Protein AF-A0A358Y6Q0-F1 (afdb_monomer)

Sequence (148 aa):
MSEEELNLLEDEFKAFLIVNNLFSEDWFNLNVENPAKAREVVELFSKTVFDQIISNSNYLILHSPKLIHLVKKENETLTAIWIKLKHCHVKDLSKITDEDWKAENIECYTGTKTTKNINLEWFELLELGYQKTNESNWHNYQKRIKEF

Foldseek 3Di:
DPPVLLVVLVVLLCVLCVVVVNHPVNLVCCCVVPVPVNVVSVLVSLVPCCVVRVVPFQKWWDFDQFWIKIWGDDPQKIKIKIKGFQDDPRRGPVPDDPVNLPPPRIDIDIDMDGDPRPSSVVVVVVVVPIDGDDPVVVVVVVVSVVVD

Structure (mmCIF, N/CA/C/O backbone):
data_AF-A0A358Y6Q0-F1
#
_entry.id   AF-A0A358Y6Q0-F1
#
loop_
_atom_site.group_PDB
_atom_site.id
_atom_site.type_symbol
_atom_site.label_atom_id
_atom_site.label_alt_id
_atom_site.label_comp_id
_atom_site.label_asym_id
_atom_site.label_entity_id
_atom_site.label_seq_id
_atom_site.pdbx_PDB_ins_code
_atom_site.Cartn_x
_atom_site.Cartn_y
_atom_site.Cartn_z
_atom_site.occupancy
_atom_site.B_iso_or_equiv
_atom_site.auth_seq_id
_atom_site.auth_comp_id
_atom_site.auth_asym_id
_atom_site.auth_atom_id
_atom_site.pdbx_PDB_model_num
ATOM 1 N N . MET A 1 1 ? 0.407 -12.350 -0.954 1.00 45.16 1 MET A N 1
ATOM 2 C CA . MET A 1 1 ? 0.324 -12.789 0.453 1.00 45.16 1 MET A CA 1
ATOM 3 C C . MET A 1 1 ? -0.050 -14.253 0.459 1.00 45.16 1 MET A C 1
ATOM 5 O O . MET A 1 1 ? -0.652 -14.679 -0.520 1.00 45.16 1 MET A O 1
ATOM 9 N N . SER A 1 2 ? 0.301 -15.009 1.495 1.00 53.91 2 SER A N 1
ATOM 10 C CA . SER A 1 2 ? -0.372 -16.293 1.700 1.00 53.91 2 SER A CA 1
ATOM 11 C C . SER A 1 2 ? -1.814 -16.010 2.104 1.00 53.91 2 SER A C 1
ATOM 13 O O . SER A 1 2 ? -2.069 -15.045 2.821 1.00 53.91 2 SER A O 1
ATOM 15 N N . GLU A 1 3 ? -2.743 -16.828 1.627 1.00 56.09 3 GLU A N 1
ATOM 16 C CA . GLU A 1 3 ? -4.174 -16.732 1.943 1.00 56.09 3 GLU A CA 1
ATOM 17 C C . GLU A 1 3 ? -4.420 -16.730 3.464 1.00 56.09 3 GLU A C 1
ATOM 19 O O . GLU A 1 3 ? -5.299 -16.040 3.967 1.00 56.09 3 GLU A O 1
ATOM 24 N N . GLU A 1 4 ? -3.557 -17.423 4.209 1.00 59.56 4 GLU A N 1
ATOM 25 C CA . GLU A 1 4 ? -3.558 -17.494 5.673 1.00 59.56 4 GLU A CA 1
ATOM 26 C C . GLU A 1 4 ? -3.324 -16.139 6.356 1.00 59.56 4 GLU A C 1
ATOM 28 O O . GLU A 1 4 ? -4.001 -15.820 7.325 1.00 59.56 4 GLU A O 1
ATOM 33 N N . GLU A 1 5 ? -2.419 -15.311 5.832 1.00 58.62 5 GLU A N 1
ATOM 34 C CA . GLU A 1 5 ? -2.088 -14.003 6.419 1.00 58.62 5 GLU A CA 1
ATOM 35 C C . GLU A 1 5 ? -3.220 -12.992 6.220 1.00 58.62 5 GLU A C 1
ATOM 37 O O . GLU A 1 5 ? -3.467 -12.147 7.077 1.00 58.62 5 GLU A O 1
ATOM 42 N N . LEU A 1 6 ? -3.907 -13.079 5.076 1.00 63.41 6 LEU A N 1
ATOM 43 C CA . LEU A 1 6 ? -5.059 -12.234 4.776 1.00 63.41 6 LEU A CA 1
ATOM 44 C C . LEU A 1 6 ? -6.255 -12.630 5.649 1.00 63.41 6 LEU A C 1
ATOM 46 O O . LEU A 1 6 ?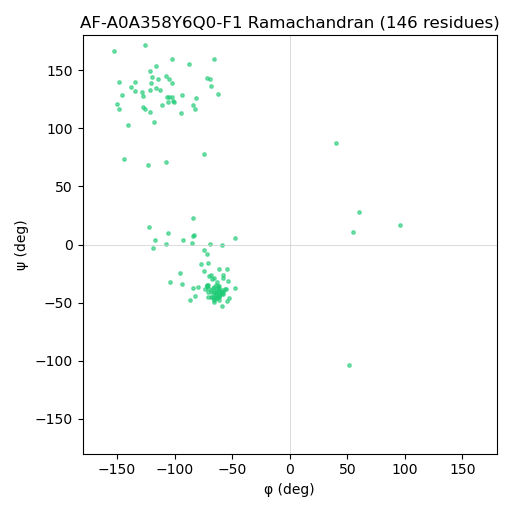 -6.879 -11.761 6.248 1.00 63.41 6 LEU A O 1
ATOM 50 N N . ASN A 1 7 ? -6.523 -13.935 5.767 1.00 64.69 7 ASN A N 1
ATOM 51 C CA . ASN A 1 7 ? -7.585 -14.440 6.634 1.00 64.69 7 ASN A CA 1
ATOM 52 C C . ASN A 1 7 ? -7.334 -14.082 8.102 1.00 64.69 7 ASN A C 1
ATOM 54 O O . ASN A 1 7 ? -8.254 -13.630 8.773 1.00 64.69 7 ASN A O 1
ATOM 58 N N . LEU A 1 8 ? -6.095 -14.215 8.587 1.00 69.19 8 LEU A N 1
ATOM 59 C CA . LEU A 1 8 ? -5.735 -13.848 9.959 1.00 69.19 8 LEU A CA 1
ATOM 60 C C . LEU A 1 8 ? -6.001 -12.364 10.239 1.00 69.19 8 LEU A C 1
ATOM 62 O O . LEU A 1 8 ? -6.512 -12.010 11.296 1.00 69.19 8 LEU A O 1
ATOM 66 N N . LEU A 1 9 ? -5.679 -11.500 9.278 1.00 71.56 9 LEU A N 1
ATOM 67 C CA . LEU A 1 9 ? -5.877 -10.061 9.398 1.00 71.56 9 LEU A CA 1
ATOM 68 C C . LEU A 1 9 ? -7.360 -9.669 9.352 1.00 71.56 9 LEU A C 1
ATOM 70 O O . LEU A 1 9 ? -7.776 -8.781 10.093 1.00 71.56 9 LEU A O 1
ATOM 74 N N . GLU A 1 10 ? -8.162 -10.340 8.522 1.00 70.56 10 GLU A N 1
ATOM 75 C CA . GLU A 1 10 ? -9.615 -10.149 8.485 1.00 70.56 10 GLU A CA 1
ATOM 76 C C . GLU A 1 10 ? -10.277 -10.602 9.799 1.00 70.56 10 GLU A C 1
ATOM 78 O O . GLU A 1 10 ? -11.164 -9.916 10.316 1.00 70.56 10 GLU A O 1
ATOM 83 N N . ASP A 1 11 ? -9.826 -11.722 10.370 1.00 73.69 11 ASP A N 1
ATOM 84 C CA . ASP A 1 11 ? -10.305 -12.225 11.663 1.00 73.69 11 ASP A CA 1
ATOM 85 C C . ASP A 1 11 ? -9.937 -11.273 12.811 1.00 73.69 11 ASP A C 1
ATOM 87 O O . ASP A 1 11 ? -10.800 -10.884 13.602 1.00 73.69 11 ASP A O 1
ATOM 91 N N . GLU A 1 12 ? -8.690 -10.798 12.845 1.00 75.81 12 GLU A N 1
ATOM 92 C CA . GLU A 1 12 ? -8.220 -9.793 13.807 1.00 75.81 12 GLU A CA 1
ATOM 93 C C . GLU A 1 12 ? -8.976 -8.464 13.660 1.00 75.81 12 GLU A C 1
ATOM 95 O O . GLU A 1 12 ? -9.305 -7.820 14.659 1.00 75.81 12 GLU A O 1
ATOM 100 N N . PHE A 1 13 ? -9.313 -8.052 12.432 1.00 76.44 13 PHE A N 1
ATOM 101 C CA . PHE A 1 13 ? -10.113 -6.849 12.194 1.00 76.44 13 PHE A CA 1
ATOM 102 C C . PHE A 1 13 ? -11.533 -6.993 12.740 1.00 76.44 13 PHE A C 1
ATOM 104 O O . PHE A 1 13 ? -12.015 -6.106 13.449 1.00 76.44 13 PHE A O 1
ATOM 111 N N . LYS A 1 14 ? -12.192 -8.130 12.492 1.00 74.62 14 LYS A N 1
ATOM 112 C CA . LYS A 1 14 ? -13.515 -8.424 13.064 1.00 74.62 14 LYS A CA 1
ATOM 113 C C . LYS A 1 14 ? -13.463 -8.475 14.590 1.00 74.62 14 LYS A C 1
ATOM 115 O O . LYS A 1 14 ? -14.328 -7.891 15.242 1.00 74.62 14 LYS A O 1
ATOM 120 N N . ALA A 1 15 ? -12.447 -9.116 15.167 1.00 78.12 15 ALA A N 1
ATOM 121 C CA . ALA A 1 15 ? -12.256 -9.177 16.613 1.00 78.12 15 ALA A CA 1
ATOM 122 C C . ALA A 1 15 ? -12.054 -7.778 17.217 1.00 78.12 15 ALA A C 1
ATOM 124 O O . ALA A 1 15 ? -12.685 -7.436 18.220 1.00 78.12 15 ALA A O 1
ATOM 125 N N . PHE A 1 16 ? -11.244 -6.935 16.574 1.00 81.19 16 PHE A N 1
ATOM 126 C CA . PHE A 1 16 ? -11.030 -5.552 16.988 1.00 81.19 16 PHE A CA 1
ATOM 127 C C . PHE A 1 16 ? -12.325 -4.734 16.954 1.00 81.19 16 PHE A C 1
ATOM 129 O O . PHE A 1 16 ? -12.629 -4.014 17.907 1.00 81.19 16 PHE A O 1
ATOM 136 N N . LEU A 1 17 ? -13.110 -4.866 15.885 1.00 78.25 17 LEU A N 1
ATOM 137 C CA . LEU A 1 17 ? -14.412 -4.218 15.752 1.00 78.25 17 LEU A CA 1
ATOM 138 C C . LEU A 1 17 ? -15.381 -4.654 16.866 1.00 78.25 17 LEU A C 1
ATOM 140 O O . LEU A 1 17 ? -16.012 -3.802 17.491 1.00 78.25 17 LEU A O 1
ATOM 144 N N . ILE A 1 18 ? -15.424 -5.947 17.203 1.00 78.56 18 ILE A N 1
ATOM 145 C CA . ILE A 1 18 ? -16.236 -6.483 18.310 1.00 78.56 18 ILE A CA 1
ATOM 146 C C . ILE A 1 18 ? -15.789 -5.914 19.665 1.00 78.56 18 ILE A C 1
ATOM 148 O O . ILE A 1 18 ? -16.630 -5.466 20.444 1.00 78.56 18 ILE A O 1
ATOM 152 N N . VAL A 1 19 ? -14.481 -5.884 19.947 1.00 79.19 19 VAL A N 1
ATOM 153 C CA . VAL A 1 19 ? -13.927 -5.336 21.204 1.00 79.19 19 VAL A CA 1
ATOM 154 C C . VAL A 1 19 ? -14.238 -3.846 21.355 1.00 79.19 19 VAL A C 1
ATOM 156 O O . VAL A 1 19 ? -14.514 -3.381 22.460 1.00 79.19 19 VAL A O 1
ATOM 159 N N . ASN A 1 20 ? -14.242 -3.101 20.249 1.00 77.00 20 ASN A N 1
ATOM 160 C CA . ASN A 1 20 ? -14.615 -1.686 20.227 1.00 77.00 20 ASN A CA 1
ATOM 161 C C . ASN A 1 20 ? -16.135 -1.463 20.130 1.00 77.00 20 ASN A C 1
ATOM 163 O O . ASN A 1 20 ? -16.577 -0.322 20.010 1.00 77.00 20 ASN A O 1
ATOM 167 N N . ASN A 1 21 ? -16.932 -2.532 20.223 1.00 75.88 21 ASN A N 1
ATOM 168 C CA . ASN A 1 21 ? -18.392 -2.508 20.186 1.00 75.88 21 ASN A CA 1
ATOM 169 C C . ASN A 1 21 ? -18.970 -1.931 18.874 1.00 75.88 21 ASN A C 1
ATOM 171 O O . ASN A 1 21 ? -20.072 -1.386 18.861 1.00 75.88 21 ASN A O 1
ATOM 175 N N . LEU A 1 22 ? -18.215 -2.067 17.780 1.00 77.94 22 LEU A N 1
ATOM 176 C CA . LEU A 1 22 ? -18.535 -1.642 16.419 1.00 77.94 22 LEU A CA 1
ATOM 177 C C . LEU A 1 22 ? -18.846 -2.875 15.566 1.00 77.94 22 LEU A C 1
ATOM 179 O O . LEU A 1 22 ? -18.057 -3.287 14.723 1.00 77.94 22 LEU A O 1
ATOM 183 N N . PHE A 1 23 ? -19.989 -3.510 15.806 1.00 70.69 23 PHE A N 1
ATOM 184 C CA . PHE A 1 23 ? -20.433 -4.651 14.999 1.00 70.69 23 PHE A CA 1
ATOM 185 C C . PHE A 1 23 ? -20.731 -4.211 13.552 1.00 70.69 23 PHE A C 1
ATOM 187 O O . PHE A 1 23 ? -20.954 -3.031 13.303 1.00 70.69 23 PHE A O 1
ATOM 194 N N . SER A 1 24 ? -20.737 -5.133 12.583 1.00 65.00 24 SER A N 1
ATOM 195 C CA . SER A 1 24 ? -20.714 -4.828 11.136 1.00 65.00 24 SER A CA 1
ATOM 196 C C . SER A 1 24 ? -21.706 -3.754 10.653 1.00 65.00 24 SER A C 1
ATOM 198 O O . SER A 1 24 ? -21.367 -2.959 9.779 1.00 65.00 24 SER A O 1
ATOM 200 N N . GLU A 1 25 ? -22.915 -3.710 11.217 1.00 64.81 25 GLU A N 1
ATOM 201 C CA . GLU A 1 25 ? -23.953 -2.719 10.887 1.00 64.81 25 GLU A CA 1
ATOM 202 C C . GLU A 1 25 ? -23.627 -1.322 11.458 1.00 64.81 25 GLU A C 1
ATOM 204 O O . GLU A 1 25 ? -23.783 -0.307 10.781 1.00 64.81 25 GLU A O 1
ATOM 209 N N . ASP A 1 26 ? -23.065 -1.284 12.668 1.00 75.31 26 ASP A N 1
ATOM 210 C CA . ASP A 1 26 ? -22.579 -0.082 13.354 1.00 75.31 26 ASP A CA 1
ATOM 211 C C . ASP A 1 26 ? -21.347 0.504 12.655 1.00 75.31 26 ASP A C 1
ATOM 213 O O . ASP A 1 26 ? -21.240 1.714 12.482 1.00 75.31 26 ASP A O 1
ATOM 217 N N . TRP A 1 27 ? -20.436 -0.351 12.179 1.00 76.00 27 TRP A N 1
ATOM 218 C CA . TRP A 1 27 ? -19.286 0.078 11.380 1.00 76.00 27 TRP A CA 1
ATOM 219 C C . TRP A 1 27 ? -19.717 0.722 10.057 1.00 76.00 27 TRP A C 1
ATOM 221 O O . TRP A 1 27 ? -19.206 1.781 9.686 1.00 76.00 27 TRP A O 1
ATOM 231 N N . PHE A 1 28 ? -20.674 0.109 9.352 1.00 75.38 28 PHE A N 1
ATOM 232 C CA . PHE A 1 28 ? -21.179 0.646 8.090 1.00 75.38 28 PHE A CA 1
ATOM 233 C C . PHE A 1 28 ? -21.851 2.010 8.295 1.00 75.38 28 PHE A C 1
ATOM 235 O O . PHE A 1 28 ? -21.545 2.960 7.572 1.00 75.38 28 PHE A O 1
ATOM 242 N N . ASN A 1 29 ? -22.688 2.136 9.330 1.00 80.94 29 ASN A N 1
ATOM 243 C CA . ASN A 1 29 ? -23.319 3.403 9.695 1.00 80.94 29 ASN A CA 1
ATOM 244 C C . ASN A 1 29 ? -22.285 4.446 10.137 1.00 80.94 29 ASN A C 1
ATOM 246 O O . ASN A 1 29 ? -22.318 5.574 9.653 1.00 80.94 29 ASN A O 1
ATOM 250 N N . LEU A 1 30 ? -21.293 4.068 10.949 1.00 80.06 30 LEU A N 1
ATOM 251 C CA . LEU A 1 30 ? -20.210 4.959 11.372 1.00 80.06 30 LEU A CA 1
ATOM 252 C C . LEU A 1 30 ? -19.423 5.508 10.177 1.00 80.06 30 LEU A C 1
ATOM 254 O O . LEU A 1 30 ? -19.088 6.691 10.156 1.00 80.06 30 LEU A O 1
ATOM 258 N N . ASN A 1 31 ? -19.141 4.673 9.177 1.00 75.12 31 ASN A N 1
ATOM 259 C CA . ASN A 1 31 ? -18.376 5.078 8.000 1.00 75.12 31 ASN A CA 1
ATOM 260 C C . ASN A 1 31 ? -19.162 6.038 7.086 1.00 75.12 31 ASN A C 1
ATOM 262 O O . ASN A 1 31 ? -18.563 6.865 6.396 1.00 75.12 31 ASN A O 1
ATOM 266 N N . VAL A 1 32 ? -20.497 5.964 7.111 1.00 79.56 32 VAL A N 1
ATOM 267 C CA . VAL A 1 32 ? -21.395 6.852 6.355 1.00 79.56 32 VAL A CA 1
ATOM 268 C C . VAL A 1 32 ? -21.700 8.142 7.125 1.00 79.56 32 VAL A C 1
ATOM 270 O O . VAL A 1 32 ? -21.606 9.231 6.561 1.00 79.56 32 VAL A O 1
ATOM 273 N N . GLU A 1 33 ? -22.049 8.042 8.407 1.00 84.75 33 GLU A N 1
ATOM 274 C CA . GLU A 1 33 ? -22.462 9.176 9.241 1.00 84.75 33 GLU A CA 1
ATOM 275 C C . GLU A 1 33 ? -21.273 9.995 9.750 1.00 84.75 33 GLU A C 1
ATOM 277 O O . GLU A 1 33 ? -21.356 11.221 9.854 1.00 84.75 33 GLU A O 1
ATOM 282 N N . ASN A 1 34 ? -20.156 9.338 10.077 1.00 80.75 34 ASN A N 1
ATOM 283 C CA . ASN A 1 34 ? -18.981 10.000 10.628 1.00 80.75 34 ASN A CA 1
ATOM 284 C C . ASN A 1 34 ? -17.661 9.375 10.134 1.00 80.75 34 ASN A C 1
ATOM 286 O O . ASN A 1 34 ? -16.924 8.742 10.903 1.00 80.75 34 ASN A O 1
ATOM 290 N N . PRO A 1 35 ? -17.295 9.621 8.861 1.00 77.81 35 PRO A N 1
ATOM 291 C CA . PRO A 1 35 ? -16.079 9.073 8.260 1.00 77.81 35 PRO A CA 1
ATOM 292 C C . PRO A 1 35 ? -14.789 9.521 8.968 1.00 77.81 35 PRO A C 1
ATOM 294 O O . PRO A 1 35 ? -13.751 8.871 8.840 1.00 77.81 35 PRO A O 1
ATOM 297 N N . ALA A 1 36 ? -14.819 10.626 9.724 1.00 75.75 36 ALA A N 1
ATOM 298 C CA . ALA A 1 36 ? -13.677 11.059 10.529 1.00 75.75 36 ALA A CA 1
ATOM 299 C C . ALA A 1 36 ? -13.409 10.086 11.686 1.00 75.75 36 ALA A C 1
ATOM 301 O O . ALA A 1 36 ? -12.274 9.657 11.872 1.00 75.75 36 ALA A O 1
ATOM 302 N N . LYS A 1 37 ? -14.462 9.675 12.399 1.00 77.94 37 LYS A N 1
ATOM 303 C CA . LYS A 1 37 ? -14.364 8.721 13.507 1.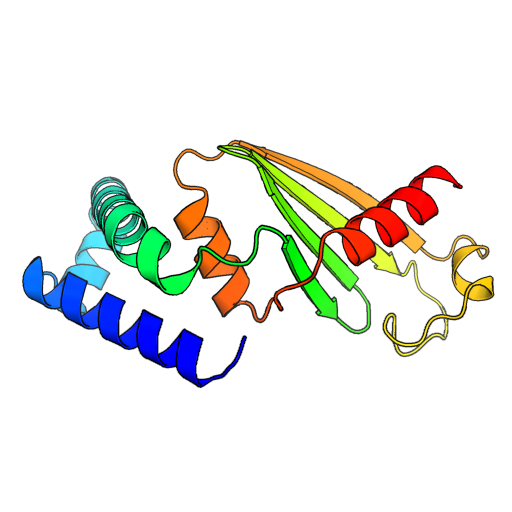00 77.94 37 LYS A CA 1
ATOM 304 C C . LYS A 1 37 ? -14.067 7.303 13.015 1.00 77.94 37 LYS A C 1
ATOM 306 O O . LYS A 1 37 ? -13.283 6.593 13.635 1.00 77.94 37 LYS A O 1
ATOM 311 N N . ALA A 1 38 ? -14.614 6.918 11.860 1.00 77.56 38 ALA A N 1
ATOM 312 C CA . ALA A 1 38 ? -14.257 5.662 11.198 1.00 77.56 38 ALA A CA 1
ATOM 313 C C . ALA A 1 38 ? -12.751 5.591 10.877 1.00 77.56 38 ALA A C 1
ATOM 315 O O . ALA A 1 38 ? -12.106 4.576 11.137 1.00 77.56 38 ALA A O 1
ATOM 316 N N . ARG A 1 39 ? -12.154 6.698 10.405 1.00 72.44 39 ARG A N 1
ATOM 317 C CA . ARG A 1 39 ? -10.697 6.784 10.210 1.00 72.44 39 ARG A CA 1
ATOM 318 C C . ARG A 1 39 ? -9.904 6.611 11.500 1.00 72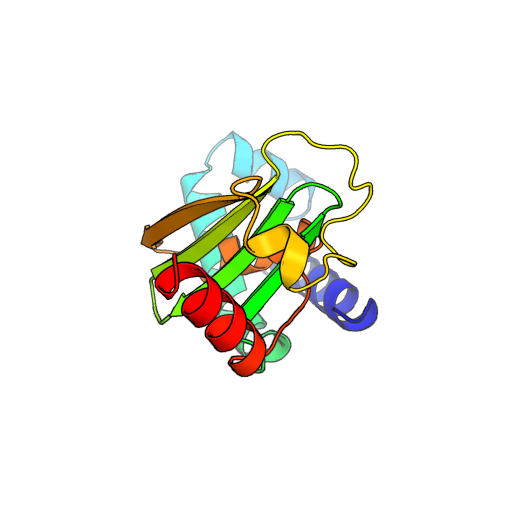.44 39 ARG A C 1
ATOM 320 O O . ARG A 1 39 ? -8.860 5.975 11.450 1.00 72.44 39 ARG A O 1
ATOM 327 N N . GLU A 1 40 ? -10.367 7.149 12.625 1.00 79.06 40 GLU A N 1
ATOM 328 C CA . GLU A 1 40 ? -9.675 6.985 13.914 1.00 79.06 40 GLU A CA 1
ATOM 329 C C . GLU A 1 40 ? -9.675 5.527 14.389 1.00 79.06 40 GLU A C 1
ATOM 331 O O . GLU A 1 40 ? -8.651 5.028 14.849 1.00 79.06 40 GLU A O 1
ATOM 336 N N . VAL A 1 41 ? -10.800 4.824 14.236 1.00 78.62 41 VAL A N 1
ATOM 337 C CA . VAL A 1 41 ? -10.921 3.394 14.574 1.00 78.62 41 VAL A CA 1
ATOM 338 C C . VAL A 1 41 ? -9.963 2.562 13.730 1.00 78.62 41 VAL A C 1
ATOM 340 O O . VAL A 1 41 ? -9.261 1.692 14.246 1.00 78.62 41 VAL A O 1
ATOM 343 N N . VAL A 1 42 ? -9.901 2.859 12.435 1.00 76.19 42 VAL A N 1
ATOM 344 C CA . VAL A 1 42 ? -9.004 2.174 11.509 1.00 76.19 42 VAL A CA 1
ATOM 345 C C . VAL A 1 42 ? -7.545 2.510 11.794 1.00 76.19 42 VAL A C 1
ATOM 347 O O . VAL A 1 42 ? -6.715 1.610 11.793 1.00 76.19 42 VAL A O 1
ATOM 350 N N . GLU A 1 43 ? -7.215 3.763 12.106 1.00 74.81 43 GLU A N 1
ATOM 351 C CA . GLU A 1 43 ? -5.871 4.150 12.548 1.00 74.81 43 GLU A CA 1
ATOM 352 C C . GLU A 1 43 ? -5.453 3.381 13.809 1.00 74.81 43 GLU A C 1
ATOM 354 O O . GLU A 1 43 ? -4.319 2.906 13.900 1.00 74.81 43 GLU A O 1
ATOM 359 N N . LEU A 1 44 ? -6.369 3.229 14.769 1.00 78.06 44 LEU A N 1
ATOM 360 C CA . LEU A 1 44 ? -6.123 2.513 16.016 1.00 78.06 44 LEU A CA 1
ATOM 361 C C . LEU A 1 44 ? -5.884 1.018 15.763 1.00 78.06 44 LEU A C 1
ATOM 363 O O . LEU A 1 44 ? -4.863 0.489 16.200 1.00 78.06 44 LEU A O 1
ATOM 367 N N . PHE A 1 45 ? -6.754 0.366 14.983 1.00 76.94 45 PHE A N 1
ATOM 368 C CA . PHE A 1 45 ? -6.553 -1.015 14.525 1.00 76.94 45 PHE A CA 1
ATOM 369 C C . PHE A 1 45 ? -5.187 -1.178 13.856 1.00 76.94 45 PHE A C 1
ATOM 371 O O . PHE A 1 45 ? -4.397 -2.072 14.166 1.00 76.94 45 PHE A O 1
ATOM 378 N N . SER A 1 46 ? -4.881 -0.230 12.979 1.00 70.00 46 SER A N 1
ATOM 379 C CA . SER A 1 46 ? -3.674 -0.202 12.182 1.00 70.00 46 SER A CA 1
ATOM 380 C C . SER A 1 46 ? -2.411 0.187 12.959 1.00 70.00 46 SER A C 1
ATOM 382 O O . SER A 1 46 ? -1.324 0.149 12.384 1.00 70.00 46 SER A O 1
ATOM 384 N N . LYS A 1 47 ? -2.516 0.554 14.239 1.00 69.88 47 LYS A N 1
ATOM 385 C CA . LYS A 1 47 ? -1.388 0.630 15.181 1.00 69.88 47 LYS A CA 1
ATOM 386 C C . LYS A 1 47 ? -1.2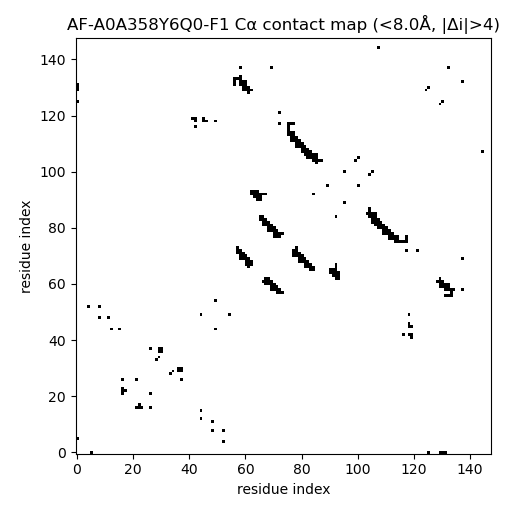26 -0.668 15.969 1.00 69.88 47 LYS A C 1
ATOM 388 O O . LYS A 1 47 ? -0.103 -1.040 16.278 1.00 69.88 47 LYS A O 1
ATOM 393 N N . THR A 1 48 ? -2.322 -1.351 16.288 1.00 69.88 48 THR A N 1
ATOM 394 C CA . THR A 1 48 ? -2.308 -2.537 17.158 1.00 69.88 48 THR A CA 1
ATOM 395 C C . THR A 1 48 ? -1.942 -3.821 16.414 1.00 69.88 48 THR A C 1
ATOM 397 O O . THR A 1 48 ? -1.124 -4.591 16.904 1.00 69.88 48 THR A O 1
ATOM 400 N N . VAL A 1 49 ? -2.508 -4.042 15.226 1.00 66.31 49 VAL A N 1
ATOM 401 C CA . VAL A 1 49 ? -2.394 -5.325 14.498 1.00 66.31 49 VAL A CA 1
ATOM 402 C C . VAL A 1 49 ? -1.262 -5.313 13.465 1.00 66.31 49 VAL A C 1
ATOM 404 O O . VAL A 1 49 ? -0.666 -6.337 13.129 1.00 66.31 49 VAL A O 1
ATOM 407 N N . PHE A 1 50 ? -0.891 -4.126 12.990 1.00 62.59 50 PHE A N 1
ATOM 408 C CA . PHE A 1 50 ? 0.107 -3.955 11.932 1.00 62.59 50 PHE A CA 1
ATOM 409 C C . PHE A 1 50 ? 1.520 -4.367 12.346 1.00 62.59 50 PHE A C 1
ATOM 411 O O . PHE A 1 50 ? 2.244 -4.949 11.537 1.00 62.59 50 PHE A O 1
ATOM 418 N N . ASP A 1 51 ? 1.893 -4.099 13.599 1.00 56.94 51 ASP A N 1
ATOM 419 C CA . ASP A 1 51 ? 3.177 -4.520 14.170 1.00 56.94 51 ASP A CA 1
ATOM 420 C C . ASP A 1 51 ? 3.284 -6.050 14.277 1.00 56.94 51 ASP A C 1
ATOM 422 O O . ASP A 1 51 ? 4.378 -6.598 14.160 1.00 56.94 51 ASP A O 1
ATOM 426 N N . GLN A 1 52 ? 2.155 -6.754 14.432 1.00 57.53 52 GLN A N 1
ATOM 427 C CA . GLN A 1 52 ? 2.120 -8.215 14.536 1.00 57.53 52 GLN A CA 1
ATOM 428 C C . GLN A 1 52 ? 2.118 -8.925 13.173 1.00 57.53 52 GLN A C 1
ATOM 430 O O . GLN A 1 52 ? 2.781 -9.951 13.041 1.00 57.53 52 GLN A O 1
ATOM 435 N N . ILE A 1 53 ? 1.431 -8.388 12.154 1.00 56.59 53 ILE A N 1
ATOM 436 C CA . ILE A 1 53 ? 1.211 -9.092 10.869 1.00 56.59 53 ILE A CA 1
ATOM 437 C C . ILE A 1 53 ? 2.100 -8.563 9.720 1.00 56.59 53 ILE A C 1
ATOM 439 O O . ILE A 1 53 ? 2.516 -9.318 8.838 1.00 56.59 53 ILE A O 1
ATOM 443 N N . ILE A 1 54 ? 2.439 -7.265 9.693 1.00 54.88 54 ILE A N 1
ATOM 444 C CA . ILE A 1 54 ? 3.068 -6.617 8.515 1.00 54.88 54 ILE A CA 1
ATOM 445 C C . ILE A 1 54 ? 4.560 -6.294 8.707 1.00 54.88 54 ILE A C 1
ATOM 447 O O . ILE A 1 54 ? 5.224 -5.851 7.768 1.00 54.88 54 ILE A O 1
ATOM 451 N N . SER A 1 55 ? 5.142 -6.619 9.863 1.00 53.22 55 SER A N 1
ATOM 452 C CA . SER A 1 55 ? 6.534 -6.292 10.235 1.00 53.22 55 SER A CA 1
ATOM 453 C C . SER A 1 55 ? 7.644 -6.831 9.301 1.00 53.22 55 SER A C 1
ATOM 455 O O . SER A 1 55 ? 8.817 -6.546 9.511 1.00 53.22 55 SER A O 1
ATOM 457 N N . ASN A 1 56 ? 7.319 -7.563 8.226 1.00 56.00 56 ASN A N 1
ATOM 458 C CA . ASN A 1 56 ? 8.305 -8.175 7.328 1.00 56.00 56 ASN A CA 1
ATOM 459 C C . ASN A 1 56 ? 8.313 -7.686 5.864 1.00 56.00 56 ASN A C 1
ATOM 461 O O . ASN A 1 56 ? 9.096 -8.218 5.078 1.00 56.00 56 ASN A O 1
ATOM 465 N N . SER A 1 57 ? 7.509 -6.696 5.438 1.00 63.38 57 SER A N 1
ATOM 466 C CA . SER A 1 57 ? 7.633 -6.188 4.052 1.00 63.38 57 SER A CA 1
ATOM 467 C C . SER A 1 57 ? 7.301 -4.705 3.867 1.00 63.38 57 SER A C 1
ATOM 469 O O . SER A 1 57 ? 6.145 -4.305 3.979 1.00 63.38 57 SER A O 1
ATOM 471 N N . ASN A 1 58 ? 8.301 -3.921 3.450 1.00 78.12 58 ASN A N 1
ATOM 472 C CA . ASN A 1 58 ? 8.177 -2.493 3.109 1.00 78.12 58 ASN A CA 1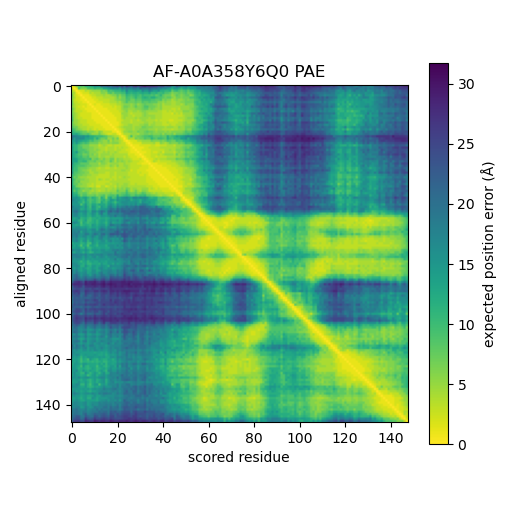
ATOM 473 C C . ASN A 1 58 ? 7.905 -2.229 1.617 1.00 78.12 58 ASN A C 1
ATOM 475 O O . ASN A 1 58 ? 7.867 -1.075 1.185 1.00 78.12 58 ASN A O 1
ATOM 479 N N . TYR A 1 59 ? 7.736 -3.286 0.817 1.00 82.81 59 TYR A N 1
ATOM 480 C CA . TYR A 1 59 ? 7.581 -3.193 -0.631 1.00 82.81 59 TYR A CA 1
ATOM 481 C C . TYR A 1 59 ? 6.425 -4.074 -1.118 1.00 82.81 59 TYR A C 1
ATOM 483 O O . TYR A 1 59 ? 6.348 -5.260 -0.787 1.00 82.81 59 TYR A O 1
ATOM 491 N N . LEU A 1 60 ? 5.567 -3.498 -1.957 1.00 82.00 60 LEU A N 1
ATOM 492 C CA . LEU A 1 60 ? 4.472 -4.169 -2.647 1.00 82.00 60 LEU A CA 1
ATOM 493 C C . LEU A 1 60 ? 4.611 -4.027 -4.159 1.00 82.00 60 LEU A C 1
ATOM 495 O O . LEU A 1 60 ? 5.122 -3.028 -4.669 1.00 82.00 60 LEU A O 1
ATOM 499 N N . ILE A 1 61 ? 4.122 -5.030 -4.878 1.00 82.25 61 ILE A N 1
ATOM 500 C CA . ILE A 1 61 ? 4.019 -5.033 -6.332 1.00 82.25 61 ILE A CA 1
ATOM 501 C C . ILE A 1 61 ? 2.679 -5.614 -6.765 1.00 82.25 61 ILE A C 1
ATOM 503 O O . ILE A 1 61 ? 2.245 -6.654 -6.276 1.00 82.25 61 ILE A O 1
ATOM 507 N N . LEU A 1 62 ? 2.035 -4.956 -7.715 1.00 83.19 62 LEU A N 1
ATOM 508 C CA . LEU A 1 62 ? 0.893 -5.476 -8.442 1.00 83.19 62 LEU A CA 1
ATOM 509 C C . LEU A 1 62 ? 1.323 -5.737 -9.879 1.00 83.19 62 LEU A C 1
ATOM 511 O O . LEU A 1 62 ? 1.715 -4.816 -10.602 1.00 83.19 62 LEU A O 1
ATOM 515 N N . HIS A 1 63 ? 1.211 -6.994 -10.291 1.00 75.06 63 HIS A N 1
ATOM 516 C CA . HIS A 1 63 ? 1.367 -7.390 -11.680 1.00 75.06 63 HIS A CA 1
ATOM 517 C C . HIS A 1 63 ? -0.004 -7.436 -12.342 1.00 75.06 63 HIS A C 1
ATOM 519 O O . HIS A 1 63 ? -0.840 -8.275 -12.023 1.00 75.06 63 HIS A O 1
ATOM 525 N N . SER A 1 64 ? -0.230 -6.533 -13.286 1.00 72.31 64 SER A N 1
ATOM 526 C CA . SER A 1 64 ? -1.339 -6.601 -14.230 1.00 72.31 64 SER A CA 1
ATOM 527 C C . SER A 1 64 ? -0.784 -6.745 -15.650 1.00 72.31 64 SER A C 1
ATOM 529 O O . SER A 1 64 ? 0.314 -6.266 -15.941 1.00 72.31 64 SER A O 1
ATOM 531 N N . PRO A 1 65 ? -1.537 -7.349 -16.583 1.00 67.69 65 PRO A N 1
ATOM 532 C CA . PRO A 1 65 ? -1.055 -7.611 -17.944 1.00 67.69 65 PRO A CA 1
ATOM 533 C C . PRO A 1 65 ? -0.621 -6.343 -18.698 1.00 67.69 65 PRO A C 1
ATOM 535 O O . PRO A 1 65 ? 0.243 -6.411 -19.566 1.00 67.69 65 PRO A O 1
ATOM 538 N N . LYS A 1 66 ? -1.187 -5.179 -18.344 1.00 69.12 66 LYS A N 1
ATOM 539 C CA . LYS A 1 66 ? -0.915 -3.871 -18.972 1.00 69.12 66 LYS A CA 1
ATOM 540 C C . LYS A 1 66 ? -0.324 -2.818 -18.027 1.00 69.12 66 LYS A C 1
ATOM 542 O O . LYS A 1 66 ? -0.025 -1.709 -18.471 1.00 69.12 66 LYS A O 1
ATOM 547 N N . LEU A 1 67 ? -0.179 -3.151 -16.745 1.00 75.50 67 LEU A N 1
ATOM 548 C CA . LEU A 1 67 ? 0.304 -2.242 -15.710 1.00 75.50 67 LEU A CA 1
ATOM 549 C C . LEU A 1 67 ? 1.128 -3.024 -14.688 1.00 75.50 67 LEU A C 1
ATOM 551 O O . LEU A 1 67 ? 0.640 -3.990 -14.114 1.00 75.50 67 LEU A O 1
ATOM 555 N N . ILE A 1 68 ? 2.335 -2.562 -14.395 1.00 81.44 68 ILE A N 1
ATOM 556 C CA . ILE A 1 68 ? 3.024 -2.940 -13.163 1.00 81.44 68 ILE A CA 1
ATOM 557 C C . ILE A 1 68 ? 2.950 -1.741 -12.233 1.00 81.44 68 ILE A C 1
ATOM 559 O O . ILE A 1 68 ? 3.295 -0.626 -12.624 1.00 81.44 68 ILE A O 1
ATOM 563 N N . HIS A 1 69 ? 2.475 -1.958 -11.014 1.00 84.75 69 HIS A N 1
ATOM 564 C CA . HIS A 1 69 ? 2.427 -0.916 -10.000 1.00 84.75 69 HIS A CA 1
ATOM 565 C C . HIS A 1 69 ? 3.227 -1.364 -8.786 1.00 84.75 69 HIS A C 1
ATOM 567 O O . HIS A 1 69 ? 2.878 -2.342 -8.131 1.00 84.75 69 HIS A O 1
ATOM 573 N N . LEU A 1 70 ? 4.322 -0.666 -8.506 1.00 84.75 70 LEU A N 1
ATOM 574 C CA . LEU A 1 70 ? 5.131 -0.889 -7.319 1.00 84.75 70 LEU A CA 1
ATOM 575 C C . LEU A 1 70 ? 4.824 0.185 -6.293 1.00 84.75 70 LEU A C 1
ATOM 577 O O . LEU A 1 70 ? 4.756 1.359 -6.644 1.00 84.75 70 LEU A O 1
ATOM 581 N N . VAL A 1 71 ? 4.724 -0.206 -5.029 1.00 84.50 71 VAL A N 1
ATOM 582 C CA . VAL A 1 71 ? 4.565 0.726 -3.914 1.00 84.50 71 VAL A CA 1
ATOM 583 C C . VAL A 1 71 ? 5.611 0.413 -2.857 1.00 84.50 71 VAL A C 1
ATOM 585 O O . VAL A 1 71 ? 5.796 -0.732 -2.451 1.00 84.50 71 VAL A O 1
ATOM 588 N N . LYS A 1 72 ? 6.306 1.448 -2.409 1.00 85.31 72 LYS A N 1
ATOM 589 C CA . LYS A 1 72 ? 7.262 1.422 -1.312 1.00 85.31 72 LYS A CA 1
ATOM 590 C C . LYS A 1 72 ? 6.700 2.235 -0.155 1.00 85.31 72 LYS A C 1
ATOM 592 O O . LYS A 1 72 ? 6.273 3.375 -0.345 1.00 85.31 72 LYS A O 1
ATOM 597 N N . LYS A 1 73 ? 6.764 1.658 1.040 1.00 80.38 73 LYS A N 1
ATOM 598 C CA . LYS A 1 73 ? 6.494 2.339 2.304 1.00 80.38 73 LYS A CA 1
ATOM 599 C C . LYS A 1 73 ? 7.798 2.871 2.888 1.00 80.38 73 LYS A C 1
ATOM 601 O O . LYS A 1 73 ? 8.756 2.120 3.051 1.00 80.38 73 LYS A O 1
ATOM 606 N N . GLU A 1 74 ? 7.819 4.153 3.237 1.00 76.12 74 GLU A N 1
ATOM 607 C CA . GLU A 1 74 ? 8.942 4.785 3.928 1.00 76.12 74 GLU A CA 1
ATOM 608 C C . GLU A 1 74 ? 8.424 5.772 4.982 1.00 76.12 74 GLU A C 1
ATOM 610 O O . GLU A 1 74 ? 7.979 6.874 4.659 1.00 76.12 74 GLU A O 1
ATOM 615 N N . ASN A 1 75 ? 8.469 5.361 6.254 1.00 74.06 75 ASN A N 1
ATOM 616 C CA . ASN A 1 75 ? 7.933 6.106 7.400 1.00 74.06 75 ASN A CA 1
ATOM 617 C C . ASN A 1 75 ? 6.472 6.545 7.188 1.00 74.06 75 ASN A C 1
ATOM 619 O O . ASN A 1 75 ? 5.577 5.713 7.279 1.00 74.06 75 ASN A O 1
ATOM 623 N N . GLU A 1 76 ? 6.238 7.825 6.886 1.00 72.12 76 GLU A N 1
ATOM 624 C CA . GLU A 1 76 ? 4.916 8.438 6.658 1.00 72.12 76 GLU A CA 1
ATOM 625 C C . GLU A 1 76 ? 4.641 8.726 5.166 1.00 72.12 76 GLU A C 1
ATOM 627 O O . GLU A 1 76 ? 3.687 9.418 4.795 1.00 72.12 76 GLU A O 1
ATOM 632 N N . THR A 1 77 ? 5.499 8.212 4.284 1.00 76.62 77 THR A N 1
ATOM 633 C CA . THR A 1 77 ? 5.433 8.442 2.841 1.00 76.62 77 THR A CA 1
ATOM 634 C C . THR A 1 77 ? 5.286 7.140 2.069 1.00 76.62 77 THR A C 1
ATOM 636 O O . THR A 1 77 ? 5.998 6.160 2.297 1.00 76.62 77 THR A O 1
ATOM 639 N N . LEU A 1 78 ? 4.346 7.134 1.128 1.00 82.75 78 LEU A N 1
ATOM 640 C CA . LEU A 1 78 ? 4.187 6.086 0.131 1.00 82.75 78 LEU A CA 1
ATOM 641 C C . LEU A 1 78 ? 4.779 6.583 -1.180 1.00 82.75 78 LEU A C 1
ATOM 643 O O . LEU A 1 78 ? 4.367 7.621 -1.700 1.00 82.75 78 LEU A O 1
ATOM 647 N N . THR A 1 79 ? 5.736 5.838 -1.719 1.00 85.00 79 THR A N 1
ATOM 648 C CA . THR A 1 79 ? 6.268 6.076 -3.062 1.00 85.00 79 THR A CA 1
ATOM 649 C C . THR A 1 79 ? 5.732 5.006 -3.990 1.00 85.00 79 THR A C 1
ATOM 651 O O . THR A 1 79 ? 5.951 3.821 -3.763 1.00 85.00 79 THR A O 1
ATOM 654 N N . ALA A 1 80 ? 5.051 5.420 -5.044 1.00 84.81 80 ALA A N 1
ATOM 655 C CA . ALA A 1 80 ? 4.462 4.553 -6.043 1.00 84.81 80 ALA A CA 1
ATOM 656 C C . ALA A 1 80 ? 5.136 4.752 -7.406 1.00 84.81 80 ALA A C 1
ATOM 658 O O . ALA A 1 80 ? 5.491 5.869 -7.793 1.00 84.81 80 ALA A O 1
ATOM 659 N N . ILE A 1 81 ? 5.310 3.653 -8.135 1.00 84.25 81 ILE A N 1
ATOM 660 C CA . ILE A 1 81 ? 5.815 3.616 -9.506 1.00 84.25 81 ILE A CA 1
ATOM 661 C C . ILE A 1 81 ? 4.803 2.852 -10.353 1.00 84.25 81 ILE A C 1
ATOM 663 O O . ILE A 1 81 ? 4.596 1.657 -10.148 1.00 84.25 81 ILE A O 1
ATOM 667 N N . TRP A 1 82 ? 4.206 3.525 -11.332 1.00 83.25 82 TRP A N 1
ATOM 668 C CA . TRP A 1 82 ? 3.342 2.918 -12.339 1.00 83.25 82 TRP A CA 1
ATOM 669 C C . TRP A 1 82 ? 4.105 2.760 -13.644 1.00 83.25 82 TRP A C 1
ATOM 671 O O . TRP A 1 82 ? 4.629 3.728 -14.184 1.00 83.25 82 TRP A O 1
ATOM 681 N N . ILE A 1 83 ? 4.105 1.549 -14.177 1.00 79.69 83 ILE A N 1
ATOM 682 C CA . ILE A 1 83 ? 4.706 1.200 -15.459 1.00 79.69 83 ILE A CA 1
ATOM 683 C C . ILE A 1 83 ? 3.568 0.705 -16.347 1.00 79.69 83 ILE A C 1
ATOM 685 O O . ILE A 1 83 ? 3.034 -0.384 -16.128 1.00 79.69 83 ILE A O 1
ATOM 689 N N . LYS A 1 84 ? 3.147 1.525 -17.307 1.00 77.25 84 LYS A N 1
ATOM 690 C CA . LYS A 1 84 ? 2.056 1.240 -18.248 1.00 77.25 84 LYS A CA 1
ATOM 691 C C . LYS A 1 84 ? 2.611 0.962 -19.637 1.00 77.25 84 LYS A C 1
ATOM 693 O O . LYS A 1 84 ? 3.558 1.605 -20.063 1.00 77.25 84 LYS A O 1
ATOM 698 N N . LEU A 1 85 ? 1.985 0.053 -20.376 1.00 70.44 85 LEU A N 1
ATOM 699 C CA . LEU A 1 85 ? 2.298 -0.159 -21.793 1.00 70.44 85 LEU A CA 1
ATOM 700 C C . LEU A 1 85 ? 1.528 0.837 -22.685 1.00 70.44 85 LEU A C 1
ATOM 702 O O . LEU A 1 85 ? 0.294 0.797 -22.734 1.00 70.44 85 LEU A O 1
ATOM 706 N N . LYS A 1 86 ? 2.250 1.664 -23.455 1.00 64.12 86 LYS A N 1
ATOM 707 C CA . LYS A 1 86 ? 1.748 2.413 -24.621 1.00 64.12 86 LYS A CA 1
ATOM 708 C C . LYS A 1 86 ? 1.557 1.438 -25.783 1.00 64.12 86 LYS A C 1
ATOM 710 O O . LYS A 1 86 ? 2.385 1.329 -26.669 1.00 64.12 86 LYS A O 1
ATOM 715 N N . HIS A 1 87 ? 0.466 0.686 -25.737 1.00 54.47 87 HIS A N 1
ATOM 716 C CA . HIS A 1 87 ? -0.158 0.028 -26.889 1.00 54.47 87 HIS A CA 1
ATOM 717 C C . HIS A 1 87 ? 0.790 -0.617 -27.930 1.00 54.47 87 HIS A C 1
ATOM 719 O O . HIS A 1 87 ? 1.072 -0.031 -28.969 1.00 54.47 87 HIS A O 1
ATOM 725 N N . CYS A 1 88 ? 1.183 -1.877 -27.733 1.00 45.38 88 CYS A N 1
ATOM 726 C CA . CYS A 1 88 ? 1.640 -2.725 -28.839 1.00 45.38 88 CYS A CA 1
ATOM 727 C C . CYS A 1 88 ? 1.391 -4.207 -28.515 1.00 45.38 88 CYS A C 1
ATOM 729 O O . CYS A 1 88 ? 1.076 -4.531 -27.375 1.00 45.38 88 CYS A O 1
ATOM 731 N N . HIS A 1 89 ? 1.493 -5.080 -29.521 1.00 50.06 89 HIS A N 1
ATOM 732 C CA . HIS A 1 89 ? 1.129 -6.513 -29.619 1.00 50.06 89 HIS A CA 1
ATOM 733 C C . HIS A 1 89 ? 1.569 -7.485 -28.489 1.00 50.06 89 HIS A C 1
ATOM 735 O O . HIS A 1 89 ? 1.368 -8.698 -28.599 1.00 50.06 89 HIS A O 1
ATOM 741 N N . VAL A 1 90 ? 2.157 -6.984 -27.408 1.00 52.00 90 VAL A N 1
ATOM 742 C CA . VAL A 1 90 ? 2.652 -7.728 -26.252 1.00 52.00 90 VAL A CA 1
ATOM 743 C C . VAL A 1 90 ? 1.487 -8.023 -25.303 1.00 52.00 90 VAL A C 1
ATOM 745 O O . VAL A 1 90 ? 0.842 -7.117 -24.777 1.00 52.00 90 VAL A O 1
ATOM 748 N N . LYS A 1 91 ? 1.178 -9.310 -25.109 1.00 53.53 91 LYS A N 1
ATOM 749 C CA . LYS A 1 91 ? 0.021 -9.752 -24.309 1.00 53.53 91 LYS A CA 1
ATOM 750 C C . LYS A 1 91 ? 0.213 -9.609 -22.793 1.00 53.53 91 LYS A C 1
ATOM 752 O O . LYS A 1 91 ? -0.791 -9.491 -22.099 1.00 53.53 91 LYS A O 1
ATOM 757 N N . ASP A 1 92 ? 1.453 -9.561 -22.296 1.00 54.91 92 ASP A N 1
ATOM 758 C CA . ASP A 1 92 ? 1.738 -9.591 -20.856 1.00 54.91 92 ASP A CA 1
ATOM 759 C C . ASP A 1 92 ? 3.024 -8.841 -20.466 1.00 54.91 92 ASP A C 1
ATOM 761 O O . ASP A 1 92 ? 4.126 -9.240 -20.846 1.00 54.91 92 ASP A O 1
ATOM 765 N N . LEU A 1 93 ? 2.890 -7.824 -19.604 1.00 57.97 93 LEU A N 1
ATOM 766 C CA . LEU A 1 93 ? 4.008 -7.122 -18.947 1.00 57.97 93 LEU A CA 1
ATOM 767 C C . LEU A 1 93 ? 4.907 -8.050 -18.113 1.00 57.97 93 LEU A C 1
ATOM 769 O O . LEU A 1 93 ? 6.099 -7.804 -17.969 1.00 57.97 93 LEU A O 1
ATOM 773 N N . SER A 1 94 ? 4.355 -9.142 -17.583 1.00 54.75 94 SER A N 1
ATOM 774 C CA . SER A 1 94 ? 5.096 -10.111 -16.764 1.00 54.75 94 SER A CA 1
ATOM 775 C C . SER A 1 94 ? 6.079 -10.979 -17.564 1.00 54.75 94 SER A C 1
ATOM 777 O O . SER A 1 94 ? 6.842 -11.733 -16.964 1.00 54.75 94 SER A O 1
ATOM 779 N N . LYS A 1 95 ? 6.059 -10.904 -18.904 1.00 56.09 95 LYS A N 1
ATOM 780 C CA . LYS A 1 95 ? 6.926 -11.677 -19.812 1.00 56.09 95 LYS A CA 1
ATOM 781 C C . LYS A 1 95 ? 7.766 -10.798 -20.742 1.00 56.09 95 LYS A C 1
ATOM 783 O O . LYS A 1 95 ? 8.268 -11.298 -21.745 1.00 56.09 95 LYS A O 1
ATOM 788 N N . ILE A 1 96 ? 7.887 -9.503 -20.452 1.00 60.25 96 ILE A N 1
ATOM 789 C CA . ILE A 1 96 ? 8.625 -8.596 -21.337 1.00 60.25 96 ILE A CA 1
ATOM 790 C C . ILE A 1 96 ? 10.113 -8.929 -21.318 1.00 60.25 96 ILE A C 1
ATOM 792 O O . ILE A 1 96 ? 10.697 -9.176 -20.259 1.00 60.25 96 ILE A O 1
ATOM 796 N N . THR A 1 97 ? 10.712 -8.935 -22.503 1.00 55.16 97 THR A N 1
ATOM 797 C CA . THR A 1 97 ? 12.156 -9.121 -22.675 1.00 55.16 97 THR A CA 1
ATOM 798 C C . THR A 1 97 ? 12.833 -7.749 -22.577 1.00 55.16 97 THR A C 1
ATOM 800 O O . THR A 1 97 ? 12.193 -6.731 -22.839 1.00 55.16 97 THR A O 1
ATOM 803 N N . ASP A 1 98 ? 14.119 -7.673 -22.214 1.00 57.97 98 ASP A N 1
ATOM 804 C CA . ASP A 1 98 ? 14.860 -6.397 -22.123 1.00 57.97 98 ASP A CA 1
ATOM 805 C C . ASP A 1 98 ? 14.811 -5.559 -23.425 1.00 57.97 98 ASP A C 1
ATOM 807 O O . ASP A 1 98 ? 14.979 -4.339 -23.391 1.00 57.97 98 ASP A O 1
ATOM 811 N N . GLU A 1 99 ? 14.529 -6.190 -24.568 1.00 54.53 99 GLU A N 1
ATOM 812 C CA . GLU A 1 99 ? 14.340 -5.545 -25.873 1.00 54.53 99 GLU A CA 1
ATOM 813 C C . GLU A 1 99 ? 13.021 -4.754 -25.985 1.00 54.53 99 GLU A C 1
ATOM 815 O O . GLU A 1 99 ? 13.017 -3.668 -26.564 1.00 54.53 99 GLU A O 1
ATOM 820 N N . ASP A 1 100 ? 11.927 -5.225 -25.372 1.00 55.28 100 ASP A N 1
ATOM 821 C CA . ASP A 1 100 ? 10.630 -4.525 -25.354 1.00 55.28 100 ASP A CA 1
ATOM 822 C C . ASP A 1 100 ? 10.689 -3.233 -24.537 1.00 55.28 100 ASP A C 1
ATOM 824 O O . ASP A 1 100 ? 9.983 -2.266 -24.833 1.00 55.28 100 ASP A O 1
ATOM 828 N N . TRP A 1 101 ? 11.557 -3.200 -23.521 1.00 57.31 101 TRP A N 1
ATOM 829 C CA . TRP A 1 101 ? 11.748 -2.017 -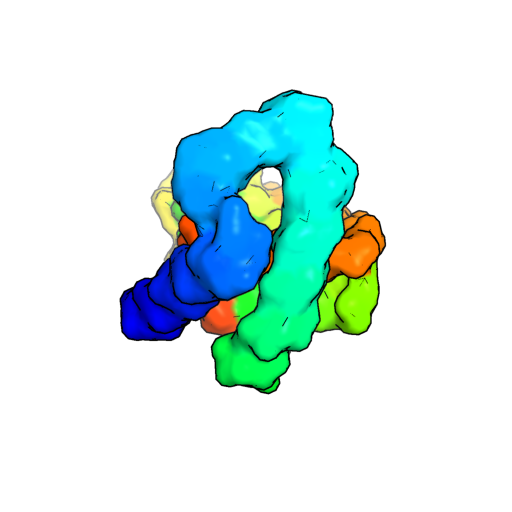22.691 1.00 57.31 101 TRP A CA 1
ATOM 830 C C . TRP A 1 101 ? 12.308 -0.859 -23.523 1.00 57.31 101 TRP A C 1
ATOM 832 O O . TRP A 1 101 ? 11.834 0.265 -23.400 1.00 57.31 101 TRP A O 1
ATOM 842 N N . LYS A 1 102 ? 13.257 -1.143 -24.428 1.00 55.25 102 LYS A N 1
ATOM 843 C CA . LYS A 1 102 ? 13.927 -0.153 -25.293 1.00 55.25 102 LYS A CA 1
ATOM 844 C C . LYS A 1 102 ? 13.044 0.432 -26.395 1.00 55.25 102 LYS A C 1
ATOM 846 O O . LYS A 1 102 ? 13.403 1.458 -26.959 1.00 55.25 102 LYS A O 1
ATOM 851 N N . ALA A 1 103 ? 11.910 -0.186 -26.708 1.00 54.03 103 ALA A N 1
ATOM 852 C CA . ALA A 1 103 ? 11.112 0.159 -27.881 1.00 54.03 103 ALA A CA 1
ATOM 853 C C . ALA A 1 103 ? 10.127 1.339 -27.682 1.00 54.03 103 ALA A C 1
ATOM 855 O O . ALA A 1 103 ? 9.138 1.412 -28.400 1.00 54.03 103 ALA A O 1
ATOM 856 N N . GLU A 1 104 ? 10.343 2.246 -26.715 1.00 56.72 104 GLU A N 1
ATOM 857 C CA . GLU A 1 104 ? 9.445 3.388 -26.388 1.00 56.72 104 GLU A CA 1
ATOM 858 C C . GLU A 1 104 ? 7.971 3.019 -26.079 1.00 56.72 104 GLU A C 1
ATOM 860 O O . GLU A 1 104 ? 7.108 3.883 -25.919 1.00 56.72 104 GLU A O 1
ATOM 865 N N . ASN A 1 105 ? 7.667 1.730 -25.908 1.00 63.59 105 ASN A N 1
ATOM 866 C CA . ASN A 1 105 ? 6.310 1.222 -25.688 1.00 63.59 105 ASN A CA 1
ATOM 867 C C . ASN A 1 105 ? 5.853 1.309 -24.222 1.00 63.59 105 ASN A C 1
ATOM 869 O O . ASN A 1 105 ? 4.815 0.746 -23.871 1.00 63.59 105 ASN A O 1
ATOM 873 N N . ILE A 1 106 ? 6.613 1.964 -23.339 1.00 70.00 106 ILE A N 1
ATOM 874 C CA . ILE A 1 106 ? 6.374 1.966 -21.891 1.00 70.00 106 ILE A CA 1
ATOM 875 C C . ILE A 1 106 ? 6.315 3.402 -21.359 1.00 70.00 106 ILE A C 1
ATOM 877 O O . ILE A 1 106 ? 7.222 4.201 -21.564 1.00 70.00 106 ILE A O 1
ATOM 881 N N . GLU A 1 107 ? 5.243 3.713 -20.636 1.00 74.81 107 GLU A N 1
ATOM 882 C CA . GLU A 1 107 ? 5.081 4.923 -19.838 1.00 74.81 107 GLU A CA 1
ATOM 883 C C . GLU A 1 107 ? 5.344 4.637 -18.370 1.00 74.81 107 GLU A C 1
ATOM 885 O O . GLU A 1 107 ? 4.658 3.826 -17.744 1.00 74.81 107 GLU A O 1
ATOM 890 N N . CYS A 1 108 ? 6.298 5.366 -17.806 1.00 73.75 108 CYS A N 1
ATOM 891 C CA . CYS A 1 108 ? 6.607 5.312 -16.390 1.00 73.75 108 CYS A CA 1
ATOM 892 C C . CYS A 1 108 ? 6.096 6.582 -15.714 1.00 73.75 108 CYS A C 1
ATOM 894 O O . CYS A 1 108 ? 6.436 7.694 -16.114 1.00 73.75 108 CYS A O 1
ATOM 896 N N . TYR A 1 109 ? 5.313 6.410 -14.657 1.00 80.75 109 TYR A N 1
ATOM 897 C CA . TYR A 1 109 ? 4.893 7.483 -13.771 1.00 80.75 109 TYR A CA 1
ATOM 898 C C . TYR A 1 109 ? 5.381 7.167 -12.370 1.00 80.75 109 TYR A C 1
ATOM 900 O O . TYR A 1 109 ? 5.297 6.029 -11.912 1.00 80.75 109 TYR A O 1
ATOM 908 N N . THR A 1 110 ? 5.861 8.182 -11.672 1.00 81.88 110 THR A N 1
ATOM 909 C CA . THR A 1 110 ? 6.191 8.083 -10.256 1.00 81.88 110 THR A CA 1
ATOM 910 C C . THR A 1 110 ? 5.336 9.072 -9.490 1.00 81.88 110 THR A C 1
ATOM 912 O O . THR A 1 110 ? 4.994 10.147 -9.985 1.00 81.88 110 THR A O 1
ATOM 915 N N . GLY A 1 111 ? 4.935 8.687 -8.289 1.00 83.06 111 GLY A N 1
ATOM 916 C CA . GLY A 1 111 ? 4.105 9.521 -7.439 1.00 83.06 111 GLY A CA 1
ATOM 917 C C . GLY A 1 111 ? 4.433 9.254 -5.996 1.00 83.06 111 GLY A C 1
ATOM 918 O O . GLY A 1 111 ? 4.664 8.119 -5.587 1.00 83.06 111 GLY A O 1
ATOM 919 N N . THR A 1 112 ? 4.466 10.321 -5.222 1.00 82.25 112 THR A N 1
ATOM 920 C CA . THR A 1 112 ? 4.657 10.253 -3.785 1.00 82.25 112 THR A CA 1
ATOM 921 C C . THR A 1 112 ? 3.402 10.775 -3.115 1.00 82.25 112 THR A C 1
ATOM 923 O O . THR A 1 112 ? 2.827 11.787 -3.520 1.00 82.25 112 THR A O 1
ATOM 926 N N . LYS A 1 113 ? 2.947 10.051 -2.099 1.00 81.06 113 LYS A N 1
ATOM 927 C CA . LYS A 1 113 ? 1.788 10.416 -1.294 1.00 81.06 113 LYS A CA 1
ATOM 928 C C . LYS A 1 113 ? 2.202 10.389 0.169 1.00 81.06 113 LYS A C 1
ATOM 930 O O . LYS A 1 113 ? 2.601 9.353 0.694 1.00 81.06 113 LYS A O 1
ATOM 935 N N . THR A 1 114 ? 2.116 11.538 0.825 1.00 77.19 114 THR A N 1
ATOM 936 C CA . THR A 1 114 ? 2.200 11.647 2.281 1.00 77.19 114 THR A CA 1
ATOM 937 C C . THR A 1 114 ? 0.832 11.320 2.859 1.00 77.19 114 THR A C 1
ATOM 939 O O . THR A 1 114 ? -0.181 11.897 2.459 1.00 77.19 114 THR A O 1
ATOM 942 N N . THR A 1 115 ? 0.779 10.369 3.784 1.00 67.12 115 THR A N 1
ATOM 943 C CA . THR A 1 115 ? -0.472 9.986 4.439 1.00 67.12 115 THR A CA 1
ATOM 944 C C . THR A 1 115 ? -0.250 9.860 5.934 1.00 67.12 115 THR A C 1
ATOM 946 O O . THR A 1 115 ? 0.766 9.341 6.383 1.00 67.12 115 THR A O 1
ATOM 949 N N . LYS A 1 116 ? -1.231 10.329 6.708 1.00 66.62 116 LYS A N 1
ATOM 950 C CA . LYS A 1 116 ? -1.241 10.155 8.166 1.00 66.62 116 LYS A CA 1
ATOM 951 C C . LYS A 1 116 ? -1.452 8.690 8.558 1.00 66.62 116 LYS A C 1
ATOM 953 O O . LYS A 1 116 ? -1.008 8.272 9.615 1.00 66.62 116 LYS A O 1
ATOM 958 N N . ASN A 1 117 ? -2.100 7.916 7.683 1.00 67.00 117 ASN A N 1
ATOM 959 C CA . ASN A 1 117 ? -2.446 6.515 7.899 1.00 67.00 117 ASN A CA 1
ATOM 960 C C . ASN A 1 117 ? -1.864 5.637 6.797 1.00 67.00 117 ASN A C 1
ATOM 962 O O . ASN A 1 117 ? -2.576 5.094 5.956 1.00 67.00 117 ASN A O 1
ATOM 966 N N . ILE A 1 118 ? -0.536 5.519 6.794 1.00 72.19 118 ILE A N 1
ATOM 967 C CA . ILE A 1 118 ? 0.187 4.711 5.806 1.00 72.19 118 ILE A CA 1
ATOM 968 C C . ILE A 1 118 ? -0.162 3.232 5.885 1.00 72.19 118 ILE A C 1
ATOM 970 O O . ILE A 1 118 ? -0.176 2.537 4.877 1.00 72.19 118 ILE A O 1
ATOM 974 N N . ASN A 1 119 ? -0.452 2.768 7.093 1.00 67.12 119 ASN A N 1
ATOM 975 C CA . ASN A 1 119 ? -0.746 1.378 7.352 1.00 67.12 119 ASN A CA 1
ATOM 976 C C . ASN A 1 119 ? -2.124 0.988 6.773 1.00 67.12 119 ASN A C 1
ATOM 978 O O . ASN A 1 119 ? -2.222 -0.038 6.108 1.00 67.12 119 ASN A O 1
ATOM 982 N N . LEU A 1 120 ? -3.144 1.846 6.903 1.00 68.06 120 LEU A N 1
ATOM 983 C CA . LEU A 1 120 ? -4.446 1.631 6.261 1.00 68.06 120 LEU A CA 1
ATOM 984 C C . LEU A 1 120 ? -4.313 1.519 4.739 1.00 68.06 120 LEU A C 1
ATOM 986 O O . LEU A 1 120 ? -4.729 0.525 4.159 1.00 68.06 120 LEU A O 1
ATOM 990 N N . GLU A 1 121 ? -3.667 2.494 4.101 1.00 71.50 121 GLU A N 1
ATOM 991 C CA . GLU A 1 121 ? -3.489 2.467 2.643 1.00 71.50 121 GLU A CA 1
ATOM 992 C C . GLU A 1 121 ? -2.687 1.238 2.196 1.00 71.50 121 GLU A C 1
ATOM 994 O O . GLU A 1 121 ? -2.954 0.653 1.153 1.00 71.50 121 GLU A O 1
ATOM 999 N N . TRP A 1 122 ? -1.708 0.811 2.995 1.00 74.19 122 TRP 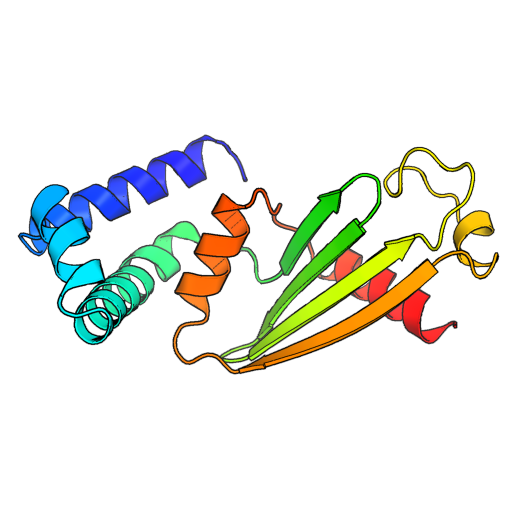A N 1
ATOM 1000 C CA . TRP A 1 122 ? -0.946 -0.403 2.728 1.00 74.19 122 TRP A CA 1
ATOM 1001 C C . TRP A 1 122 ? -1.803 -1.667 2.818 1.00 74.19 122 TRP A C 1
ATOM 1003 O O . TRP A 1 122 ? -1.620 -2.577 2.012 1.00 74.19 122 TRP A O 1
ATOM 1013 N N . PHE A 1 123 ? -2.757 -1.715 3.749 1.00 67.56 123 PHE A N 1
ATOM 1014 C CA . PHE A 1 123 ? -3.747 -2.786 3.828 1.00 67.56 123 PHE A CA 1
ATOM 1015 C C . PHE A 1 123 ? -4.724 -2.760 2.647 1.00 67.56 123 PHE A C 1
ATOM 1017 O O . PHE A 1 123 ? -4.923 -3.790 2.010 1.00 67.56 123 PHE A O 1
ATOM 1024 N N . GLU A 1 124 ? -5.249 -1.592 2.276 1.00 69.69 124 GLU A N 1
ATOM 1025 C CA . GLU A 1 124 ? -6.118 -1.454 1.099 1.00 69.69 124 GLU A CA 1
ATOM 1026 C C . GLU A 1 124 ? -5.408 -1.929 -0.179 1.00 69.69 124 GLU A C 1
ATOM 1028 O O . GLU A 1 124 ? -5.985 -2.636 -1.004 1.00 69.69 124 GLU A O 1
ATOM 1033 N N . LEU A 1 125 ? -4.117 -1.611 -0.337 1.00 74.75 125 LEU A N 1
ATOM 1034 C CA . LEU A 1 125 ? -3.301 -2.134 -1.436 1.00 74.75 125 LEU A CA 1
ATOM 1035 C C . LEU A 1 125 ? -3.192 -3.663 -1.382 1.00 74.75 125 LEU A C 1
ATOM 1037 O O . LEU A 1 125 ? -3.272 -4.328 -2.409 1.00 74.75 125 LEU A O 1
ATOM 1041 N N . LEU A 1 126 ? -3.035 -4.254 -0.203 1.00 69.19 126 LEU A N 1
ATOM 1042 C CA . LEU A 1 126 ? -3.009 -5.707 -0.063 1.00 69.19 126 LEU A CA 1
ATOM 1043 C C . LEU A 1 126 ? -4.340 -6.362 -0.466 1.00 69.19 126 LEU A C 1
ATOM 1045 O O . LEU A 1 126 ? -4.309 -7.362 -1.187 1.00 69.19 126 LEU A O 1
ATOM 1049 N N . GLU A 1 127 ? -5.480 -5.775 -0.093 1.00 63.50 127 GLU A N 1
ATOM 1050 C CA . GLU A 1 127 ? -6.813 -6.238 -0.517 1.00 63.50 127 GLU A CA 1
ATOM 1051 C C . GLU A 1 127 ? -7.028 -6.125 -2.031 1.00 63.50 127 GLU A C 1
ATOM 1053 O O . GLU A 1 127 ? -7.630 -7.000 -2.651 1.00 63.50 127 GLU A O 1
ATOM 1058 N N . LEU A 1 128 ? -6.456 -5.097 -2.665 1.00 69.19 128 LEU A N 1
ATOM 1059 C CA . LEU A 1 128 ? -6.480 -4.927 -4.122 1.00 69.19 128 LEU A CA 1
ATOM 1060 C C . LEU A 1 128 ? -5.634 -5.972 -4.882 1.00 69.19 128 LEU A C 1
ATOM 1062 O O . LEU A 1 128 ? -5.559 -5.923 -6.112 1.00 69.19 128 LEU A O 1
ATOM 1066 N N . GLY A 1 129 ? -4.992 -6.910 -4.177 1.00 68.81 129 GLY A N 1
ATOM 1067 C CA . GLY A 1 129 ? -4.254 -8.031 -4.761 1.00 68.81 129 GLY A CA 1
ATOM 1068 C C . GLY A 1 129 ? -2.750 -7.798 -4.905 1.00 68.81 129 GLY A C 1
ATOM 1069 O O . GLY A 1 129 ? -2.085 -8.513 -5.659 1.00 68.81 129 GLY A O 1
ATOM 1070 N N . TYR A 1 130 ? -2.186 -6.809 -4.207 1.00 77.88 130 TYR A N 1
ATOM 1071 C CA . TYR A 1 130 ? -0.750 -6.543 -4.265 1.00 77.88 130 TYR A CA 1
ATOM 1072 C C . TYR A 1 130 ? 0.023 -7.643 -3.531 1.00 77.88 130 TYR A C 1
ATOM 1074 O O . TYR A 1 130 ? -0.375 -8.177 -2.493 1.00 77.88 130 TYR A O 1
ATOM 1082 N N . GLN A 1 131 ? 1.181 -7.986 -4.078 1.00 75.69 131 GLN A N 1
ATOM 1083 C CA . GLN A 1 131 ? 2.062 -9.014 -3.552 1.00 75.69 131 GLN A CA 1
ATOM 1084 C C . GLN A 1 131 ? 3.269 -8.378 -2.862 1.00 75.69 131 GLN A C 1
ATOM 1086 O O . GLN A 1 131 ? 3.808 -7.372 -3.320 1.00 75.69 131 GLN A O 1
ATOM 1091 N N . LYS A 1 132 ? 3.709 -8.985 -1.755 1.00 78.25 132 LYS A N 1
ATOM 1092 C CA . LYS A 1 132 ? 4.940 -8.598 -1.056 1.00 78.25 132 LYS A CA 1
ATOM 1093 C C . LYS A 1 132 ? 6.125 -8.815 -2.004 1.00 78.25 132 LYS A C 1
ATOM 1095 O O . LYS A 1 132 ? 6.249 -9.885 -2.598 1.00 78.25 132 LYS A O 1
ATOM 1100 N N . THR A 1 133 ? 6.975 -7.805 -2.158 1.00 76.12 133 THR A N 1
ATOM 1101 C CA . THR A 1 133 ? 8.208 -7.884 -2.955 1.00 76.12 133 THR A CA 1
ATOM 1102 C C . THR A 1 133 ? 9.409 -7.465 -2.114 1.00 76.12 133 THR A C 1
ATOM 1104 O O . THR A 1 133 ? 9.266 -6.984 -0.992 1.00 76.12 133 THR A O 1
ATOM 1107 N N . ASN A 1 134 ? 10.604 -7.653 -2.662 1.00 78.94 134 ASN A N 1
ATOM 1108 C CA . ASN A 1 134 ? 11.859 -7.286 -2.021 1.00 78.94 134 ASN A CA 1
ATOM 1109 C C . ASN A 1 134 ? 12.421 -5.985 -2.599 1.00 78.94 134 ASN A C 1
ATOM 1111 O O . ASN A 1 134 ? 12.137 -5.608 -3.741 1.00 78.94 134 ASN A O 1
ATOM 1115 N N . GLU A 1 135 ? 13.304 -5.353 -1.830 1.00 78.62 135 GLU A N 1
ATOM 1116 C CA . GLU A 1 135 ? 14.034 -4.150 -2.235 1.00 78.62 135 GLU A CA 1
ATOM 1117 C C . GLU A 1 135 ? 14.812 -4.339 -3.545 1.00 78.62 135 GLU A C 1
ATOM 1119 O O . GLU A 1 135 ? 14.833 -3.446 -4.389 1.00 78.62 135 GLU A O 1
ATOM 1124 N N . SER A 1 136 ? 15.406 -5.517 -3.765 1.00 77.31 136 SER A N 1
ATOM 1125 C CA . SER A 1 136 ? 16.168 -5.807 -4.986 1.00 77.31 136 SER A CA 1
ATOM 1126 C C . SER A 1 136 ? 15.317 -5.653 -6.249 1.00 77.31 136 SER A C 1
ATOM 1128 O O . SER A 1 136 ? 15.784 -5.103 -7.244 1.00 77.31 136 SER A O 1
ATOM 1130 N N . ASN A 1 137 ? 14.046 -6.069 -6.199 1.00 76.31 137 ASN A N 1
ATOM 1131 C CA . ASN A 1 137 ? 13.118 -5.871 -7.311 1.00 76.31 137 ASN A CA 1
ATOM 1132 C C . ASN A 1 137 ? 12.836 -4.386 -7.523 1.00 76.31 137 ASN A C 1
ATOM 1134 O O . ASN A 1 137 ? 12.945 -3.908 -8.648 1.00 76.31 137 ASN A O 1
ATOM 1138 N N . TRP A 1 138 ? 12.538 -3.645 -6.453 1.00 80.38 138 TRP A N 1
ATOM 1139 C CA . TRP A 1 138 ? 12.337 -2.198 -6.538 1.00 80.38 138 TRP A CA 1
ATOM 1140 C C . TRP A 1 138 ? 13.534 -1.497 -7.190 1.00 80.38 138 TRP A C 1
ATOM 1142 O O . TRP A 1 138 ? 13.363 -0.721 -8.129 1.00 80.38 138 TRP A O 1
ATOM 1152 N N . HIS A 1 139 ? 14.751 -1.812 -6.742 1.00 79.44 139 HIS A N 1
ATOM 1153 C CA . HIS A 1 139 ? 15.966 -1.205 -7.272 1.00 79.44 139 HIS A CA 1
ATOM 1154 C C . HIS A 1 139 ? 16.188 -1.547 -8.750 1.00 79.44 139 HIS A C 1
ATOM 1156 O O . HIS A 1 139 ? 16.580 -0.671 -9.519 1.00 79.44 139 HIS A O 1
ATOM 1162 N N . ASN A 1 140 ? 15.876 -2.778 -9.172 1.00 78.19 140 ASN A N 1
ATOM 1163 C CA . ASN A 1 140 ? 15.940 -3.181 -10.579 1.00 78.19 140 ASN A CA 1
ATOM 1164 C C . ASN A 1 140 ? 14.988 -2.356 -11.457 1.00 78.19 140 ASN A C 1
ATOM 1166 O O . ASN A 1 140 ? 15.416 -1.822 -12.480 1.00 78.19 140 ASN A O 1
ATOM 1170 N N . TYR A 1 141 ? 13.726 -2.193 -11.046 1.00 76.88 141 TY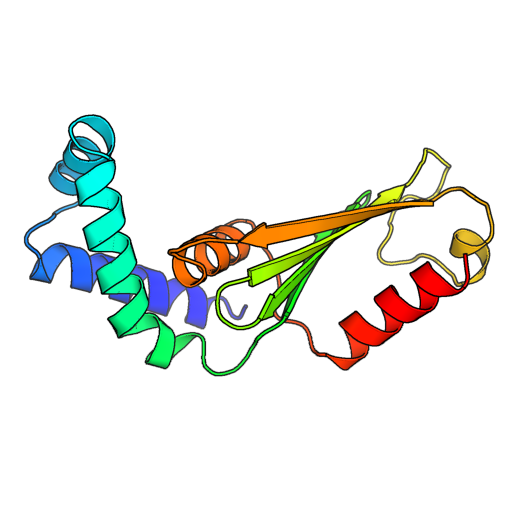R A N 1
ATOM 1171 C CA . TYR A 1 141 ? 12.765 -1.354 -11.774 1.00 76.88 141 TYR A CA 1
ATOM 1172 C C . TYR A 1 141 ? 13.186 0.118 -11.776 1.00 76.88 141 TYR A C 1
ATOM 1174 O O . TYR A 1 141 ? 13.174 0.765 -12.819 1.00 76.88 141 TYR A O 1
ATOM 1182 N N . GLN A 1 142 ? 13.634 0.641 -10.634 1.00 76.25 142 GLN A N 1
ATOM 1183 C CA . GLN A 1 142 ? 14.092 2.024 -10.516 1.00 76.25 142 GLN A CA 1
ATOM 1184 C C . GLN A 1 142 ? 15.319 2.305 -11.396 1.00 76.25 142 GLN A C 1
ATOM 1186 O O . GLN A 1 142 ? 15.406 3.369 -12.007 1.00 76.25 142 GLN A O 1
ATOM 1191 N N . LYS A 1 143 ? 16.268 1.364 -11.470 1.00 76.75 143 LYS A N 1
ATOM 1192 C CA . LYS A 1 143 ? 17.447 1.471 -12.334 1.00 76.75 143 LYS A CA 1
ATOM 1193 C C . LYS A 1 143 ? 17.041 1.458 -13.805 1.00 76.75 143 LYS A C 1
ATOM 1195 O O . LYS A 1 143 ? 17.441 2.358 -14.533 1.00 76.75 143 LYS A O 1
ATOM 1200 N N . ARG A 1 144 ? 16.171 0.521 -14.201 1.00 70.50 144 ARG A N 1
ATOM 1201 C CA . ARG A 1 144 ? 15.626 0.456 -15.564 1.00 70.50 144 ARG A CA 1
ATOM 1202 C C . ARG A 1 144 ? 14.941 1.753 -15.975 1.00 70.50 144 ARG A C 1
ATOM 1204 O O . ARG A 1 144 ? 15.117 2.159 -17.105 1.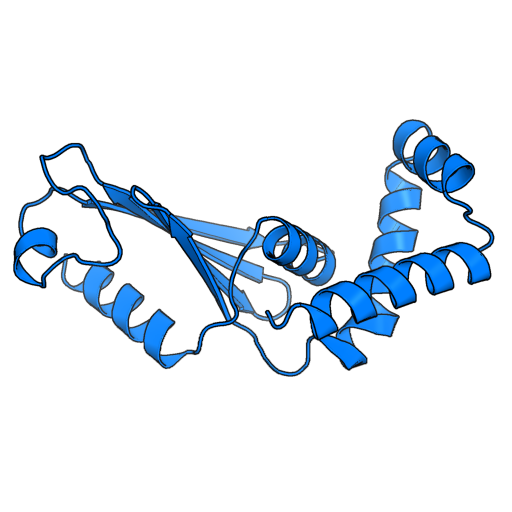00 70.50 144 ARG A O 1
ATOM 1211 N N . ILE A 1 145 ? 14.223 2.424 -15.073 1.00 68.75 145 ILE A N 1
ATOM 1212 C CA . ILE A 1 145 ? 13.573 3.715 -15.361 1.00 68.75 145 ILE A CA 1
ATOM 1213 C C . ILE A 1 145 ? 14.587 4.860 -15.513 1.00 68.75 145 ILE A C 1
ATOM 1215 O O . ILE A 1 145 ? 14.356 5.750 -16.315 1.00 68.75 145 ILE A O 1
ATOM 1219 N N . LYS A 1 146 ? 15.695 4.858 -14.758 1.00 61.94 146 LYS A N 1
ATOM 1220 C CA . LYS A 1 146 ? 16.746 5.894 -14.848 1.00 61.94 146 LYS A CA 1
ATOM 1221 C C . LYS A 1 146 ? 17.668 5.750 -16.062 1.00 61.94 146 LYS A C 1
ATOM 1223 O O . LYS A 1 146 ? 18.414 6.677 -16.352 1.00 61.94 146 LYS A O 1
ATOM 1228 N N . GLU A 1 147 ? 17.684 4.579 -16.696 1.00 56.03 147 GLU A N 1
ATOM 1229 C CA . GLU A 1 147 ? 18.416 4.336 -17.945 1.00 56.03 147 GLU A CA 1
ATOM 1230 C C . GLU A 1 147 ? 17.610 4.754 -19.199 1.00 56.03 147 GLU A C 1
ATOM 1232 O O . GLU A 1 147 ? 18.125 4.613 -20.308 1.00 56.03 147 GLU A O 1
ATOM 1237 N N . PHE A 1 148 ? 16.391 5.293 -19.021 1.00 50.75 148 PHE A N 1
ATOM 1238 C CA . PHE A 1 148 ? 15.613 6.048 -20.021 1.00 50.75 148 PHE A CA 1
ATOM 1239 C C . PHE A 1 148 ? 15.798 7.550 -19.818 1.00 50.75 148 PHE A C 1
ATOM 1241 O O . PHE A 1 148 ? 15.819 8.267 -20.842 1.00 50.75 148 PHE A O 1
#

Mean predicted aligned error: 12.94 Å

pLDDT: mean 70.91, std 9.93, range [45.16, 85.31]

Radius of gyration: 18.25 Å; Cα contacts (8 Å, |Δi|>4): 173; chains: 1; bounding box: 42×29×51 Å

Secondary structure (DSSP, 8-state):
--HHHHHHHHHHHHHHHHHTT--HHHHHHHHHH-HHHHHHHHHHHHHHTHHHHSTT-SEEEEEETTEEEEEEEETTEEEEEEEEE-S-S---GGG--HHHHHTT-EEEEEEEEE-S-HHHHHHHHHHTT-EE--HHHHHHHHHHHHT-

Solvent-accessible surface area (backbone atoms only — not comparable to full-atom values): 8397 Å² total; per-residue (Å²): 103,60,72,66,62,55,51,52,52,52,51,52,49,52,51,51,28,52,77,69,70,35,47,75,71,53,45,54,47,35,48,71,79,38,50,69,60,41,48,51,54,49,49,51,50,41,61,67,49,38,69,77,74,50,76,84,57,57,28,36,36,31,88,40,54,60,35,40,38,38,38,36,60,52,93,54,34,38,42,36,39,39,41,34,59,56,80,64,99,70,82,41,60,90,71,65,51,81,67,57,65,73,64,76,34,61,46,79,47,76,49,75,44,80,40,99,53,49,54,53,56,52,48,54,44,43,76,75,62,31,28,76,46,55,69,70,57,53,52,51,55,52,49,60,59,72,77,107

Nearest PDB structures (foldseek):
  5zxg-assembly1_A  TM=4.021E-01  e=7.825E-01  Arthrobacter globiformis
  8j0o-assembly1_A  TM=4.835E-01  e=1.538E+00  Homo sapiens
  7ado-assembly1_A  TM=4.817E-01  e=3.024E+00  Homo sapiens
  1p32-assembly1_B  TM=5.631E-01  e=5.946E+00  Homo sapiens
  2mzv-assembly1_A  TM=2.995E-01  e=2.224E+00  Sesamum indicum